Protein AF-A0A816IZG1-F1 (afdb_monomer_lite)

Secondary structure (DSSP, 8-state):
---TTS--PPP--TT-SEEEE----SGGGGGT----TTSS--HHHHHHHHHHHHHHTTT-SEEEEEHHHHHHHHHHHHTTPPPP----SEEEEEE---TTSHHHHHHHHHHHHHHH-TT--EEEEEE-S---HHHHHHHHHHHHHHHHHHT-EEEE-

Foldseek 3Di:
DDDPPPLPQDDQQLVAQADAAPDPVDPPVCPPDPPDPVRDDDPVSLLVNLVNVQVSQQNHQEYEHEPVVLVSVVVCVVVVNDRAARLHQEYEYEYADDADDPLVVVLVSVVVNLVRYLNHAEYEYEYPDPHDPVSVVSNVVSQVVCCVVRVHHYHYD

Structure (mmCIF, N/CA/C/O backbone):
data_AF-A0A816IZG1-F1
#
_entry.id   AF-A0A816IZG1-F1
#
loop_
_atom_site.group_PDB
_atom_site.id
_atom_site.type_symbol
_atom_site.label_atom_id
_atom_site.label_alt_id
_atom_site.label_comp_id
_atom_site.label_asym_id
_atom_site.label_entity_id
_atom_site.label_seq_id
_atom_site.pdbx_PDB_ins_code
_atom_site.Cartn_x
_atom_site.Cartn_y
_atom_site.Cartn_z
_atom_site.occupancy
_atom_site.B_iso_or_equiv
_atom_site.auth_seq_id
_atom_site.auth_comp_id
_atom_site.auth_asym_id
_atom_site.auth_atom_id
_atom_site.pdbx_PDB_model_num
ATOM 1 N N . MET A 1 1 ? 23.096 -17.824 16.369 1.00 29.39 1 MET A N 1
ATOM 2 C CA . MET A 1 1 ? 22.113 -18.917 16.241 1.00 29.39 1 MET A CA 1
ATOM 3 C C . MET A 1 1 ? 20.757 -18.272 16.460 1.00 29.39 1 MET A C 1
ATOM 5 O O . MET A 1 1 ? 20.511 -17.810 17.564 1.00 29.39 1 MET A O 1
ATOM 9 N N . ILE A 1 2 ? 19.990 -18.044 15.392 1.00 33.75 2 ILE A N 1
ATOM 10 C CA . ILE A 1 2 ? 18.661 -17.426 15.494 1.00 33.75 2 ILE A CA 1
ATOM 11 C C . ILE A 1 2 ? 17.699 -18.558 15.840 1.00 33.75 2 ILE A C 1
ATOM 13 O O . ILE A 1 2 ? 17.673 -19.566 15.137 1.00 33.75 2 ILE A O 1
ATOM 17 N N . ASP A 1 3 ? 16.997 -18.410 16.955 1.00 28.34 3 ASP A N 1
ATOM 18 C CA . ASP A 1 3 ? 15.983 -19.346 17.424 1.00 28.34 3 ASP A CA 1
ATOM 19 C C . ASP A 1 3 ? 14.812 -19.375 16.427 1.00 28.34 3 ASP A C 1
ATOM 21 O O . ASP A 1 3 ? 14.132 -18.371 16.212 1.00 28.34 3 ASP A O 1
ATOM 25 N N . SER A 1 4 ? 14.613 -20.519 15.774 1.00 40.28 4 SER A N 1
ATOM 26 C CA . SER A 1 4 ? 13.557 -20.755 14.784 1.00 40.28 4 SER A CA 1
ATOM 27 C C . SER A 1 4 ? 12.179 -21.005 15.410 1.00 40.28 4 SER A C 1
ATOM 29 O O . SER A 1 4 ? 11.210 -21.197 14.676 1.00 40.28 4 SER A O 1
ATOM 31 N N . THR A 1 5 ? 12.062 -20.994 16.745 1.00 38.19 5 THR A N 1
ATOM 32 C CA . THR A 1 5 ? 10.783 -21.189 17.455 1.00 38.19 5 THR A CA 1
ATOM 33 C C . THR A 1 5 ? 10.023 -19.894 17.733 1.00 38.19 5 THR A C 1
ATOM 35 O O . THR A 1 5 ? 8.846 -19.941 18.105 1.00 38.19 5 THR A O 1
ATOM 38 N N . GLN A 1 6 ? 10.631 -18.729 17.486 1.00 41.50 6 GLN A N 1
ATOM 39 C CA . GLN A 1 6 ? 9.914 -17.462 17.526 1.00 41.50 6 GLN A CA 1
ATOM 40 C C . GLN A 1 6 ? 8.990 -17.395 16.302 1.00 41.50 6 GLN A C 1
ATOM 42 O O . GLN A 1 6 ? 9.378 -16.927 15.230 1.00 41.50 6 GLN A O 1
ATOM 47 N N . LYS A 1 7 ? 7.753 -17.890 16.457 1.00 48.47 7 LYS A N 1
ATOM 48 C CA . LYS A 1 7 ? 6.656 -17.615 15.522 1.00 48.47 7 LYS A CA 1
ATOM 49 C C . LYS A 1 7 ? 6.710 -16.128 15.201 1.00 48.47 7 LYS A C 1
ATOM 51 O O . LYS A 1 7 ? 6.681 -15.309 16.117 1.00 48.47 7 LYS A O 1
ATOM 56 N N . TYR A 1 8 ? 6.827 -15.797 13.92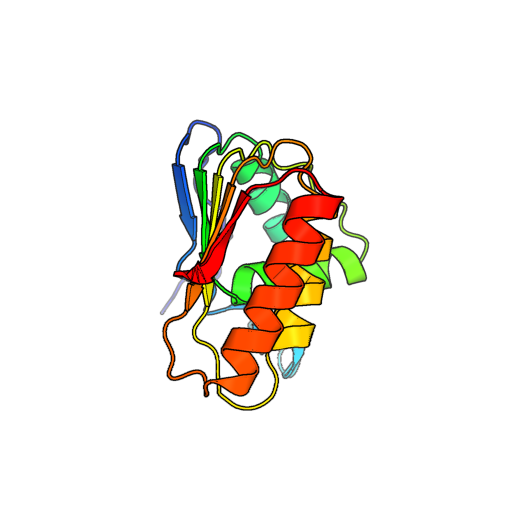0 1.00 50.44 8 TYR A N 1
ATOM 57 C CA . TYR A 1 8 ? 6.818 -14.427 13.423 1.00 50.44 8 TYR A CA 1
ATOM 58 C C . TYR A 1 8 ? 5.431 -13.813 13.667 1.00 50.44 8 TYR A C 1
ATOM 60 O O . TYR A 1 8 ? 4.624 -13.668 12.754 1.00 50.44 8 TYR A O 1
ATOM 68 N N . SER A 1 9 ? 5.108 -13.513 14.921 1.00 51.62 9 SER A N 1
ATOM 69 C CA . SER A 1 9 ? 3.937 -12.736 15.275 1.00 51.62 9 SER A CA 1
ATOM 70 C C . SER A 1 9 ? 4.341 -11.282 15.156 1.00 51.62 9 SER A C 1
ATOM 72 O O . SER A 1 9 ? 5.225 -10.814 15.881 1.00 51.62 9 SER A O 1
ATOM 74 N N . LEU A 1 10 ? 3.687 -10.561 14.251 1.00 57.66 10 LEU A N 1
ATOM 75 C CA . LEU A 1 10 ? 3.645 -9.119 14.389 1.00 57.66 10 LEU A CA 1
ATOM 76 C C . LEU A 1 10 ? 3.125 -8.829 15.806 1.00 57.66 10 LEU A C 1
ATOM 78 O O . LEU A 1 10 ? 2.152 -9.451 16.237 1.00 57.66 10 LEU A O 1
ATOM 82 N N . VAL A 1 11 ? 3.794 -7.939 16.540 1.00 64.38 11 VAL A N 1
ATOM 83 C CA . VAL A 1 11 ? 3.249 -7.425 17.804 1.00 64.38 11 VAL A CA 1
ATOM 84 C C . VAL A 1 11 ? 1.847 -6.885 17.505 1.00 64.38 11 VAL A C 1
ATOM 86 O O . VAL A 1 11 ? 1.615 -6.405 16.395 1.00 64.38 11 VAL A O 1
ATOM 89 N N . ASP A 1 12 ? 0.906 -6.997 18.442 1.00 67.00 12 ASP A N 1
ATOM 90 C CA . ASP A 1 12 ? -0.420 -6.410 18.253 1.00 67.00 12 ASP A CA 1
ATOM 91 C C . ASP A 1 12 ? -0.279 -4.908 17.954 1.00 67.00 12 ASP A C 1
ATOM 93 O O . ASP A 1 12 ? 0.147 -4.114 18.795 1.00 67.00 12 ASP A O 1
ATOM 97 N N . VAL A 1 13 ? -0.597 -4.543 16.714 1.00 67.38 13 VAL A N 1
ATOM 98 C CA . VAL A 1 13 ? -0.559 -3.172 16.192 1.00 67.38 13 VAL A CA 1
ATOM 99 C C . VAL A 1 13 ? -1.954 -2.688 15.817 1.00 67.38 13 VAL A C 1
ATOM 101 O O . VAL A 1 13 ? -2.093 -1.682 15.124 1.00 67.38 13 VAL A O 1
ATOM 104 N N . SER A 1 14 ? -3.001 -3.365 16.292 1.00 70.88 14 SER A N 1
ATOM 105 C CA . SER A 1 14 ? -4.394 -3.030 15.978 1.00 70.88 14 SER A CA 1
ATOM 106 C C . SER A 1 14 ? -4.806 -1.621 16.426 1.00 70.88 14 SER A C 1
ATOM 108 O O . SER A 1 14 ? -5.787 -1.082 15.911 1.00 70.88 14 SER A O 1
ATOM 110 N N . SER A 1 15 ? -4.051 -1.018 17.351 1.00 76.12 15 SER A N 1
ATOM 111 C CA . SER A 1 15 ? -4.204 0.362 17.829 1.00 76.12 15 SER A CA 1
ATOM 112 C C . SER A 1 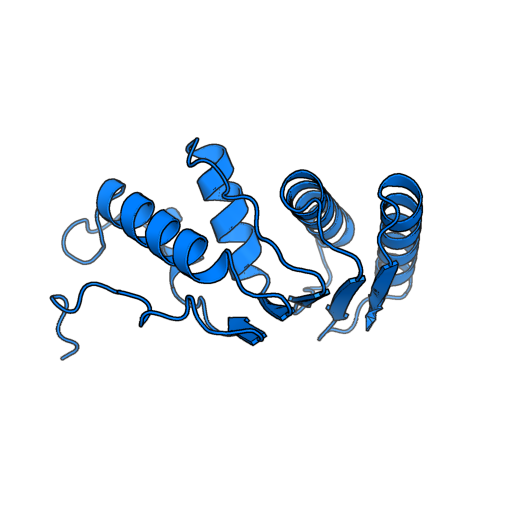15 ? -3.414 1.402 17.022 1.00 76.12 15 SER A C 1
ATOM 114 O O . SER A 1 15 ? -3.581 2.604 17.249 1.00 76.12 15 SER A O 1
ATOM 116 N N . LEU A 1 16 ? -2.555 0.980 16.086 1.00 81.31 16 LEU A N 1
ATOM 117 C CA . LEU A 1 16 ? -1.748 1.901 15.293 1.00 81.31 16 LEU A CA 1
ATOM 118 C C . LEU A 1 16 ? -2.599 2.629 14.253 1.00 81.31 16 LEU A C 1
ATOM 120 O O . LEU A 1 16 ? -3.293 2.032 13.436 1.00 81.31 16 LEU A O 1
ATOM 124 N N . ILE A 1 17 ? -2.456 3.952 14.233 1.00 84.12 17 ILE A N 1
ATOM 125 C CA . ILE A 1 17 ? -3.043 4.824 13.208 1.00 84.12 17 ILE A CA 1
ATOM 126 C C . ILE A 1 17 ? -2.130 4.888 11.975 1.00 84.12 17 ILE A C 1
ATOM 128 O O . ILE A 1 17 ? -2.603 5.052 10.848 1.00 84.12 17 ILE A O 1
ATOM 132 N N . GLU A 1 18 ? -0.821 4.743 12.184 1.00 85.19 18 GLU A N 1
ATOM 133 C CA . GLU A 1 18 ? 0.205 4.797 11.150 1.00 85.19 18 GLU A CA 1
ATOM 134 C C . GLU A 1 18 ? 1.156 3.603 11.268 1.00 85.19 18 GLU A C 1
ATOM 136 O O . GLU A 1 18 ? 1.628 3.290 12.361 1.00 85.19 18 GLU A O 1
ATOM 141 N N . ALA A 1 19 ? 1.445 2.948 10.143 1.00 84.56 19 ALA A N 1
ATOM 142 C CA . ALA A 1 19 ? 2.380 1.831 10.069 1.00 84.56 19 ALA A CA 1
ATOM 143 C C . ALA A 1 19 ? 3.307 1.972 8.855 1.00 84.56 19 ALA A C 1
ATOM 145 O O . ALA A 1 19 ? 2.884 2.388 7.775 1.00 84.56 19 ALA A O 1
ATOM 146 N N . ASN A 1 20 ? 4.575 1.594 9.021 1.00 84.50 20 ASN A N 1
ATOM 147 C CA . ASN A 1 20 ? 5.566 1.561 7.948 1.00 84.50 20 ASN A CA 1
ATOM 148 C C . ASN A 1 20 ? 6.213 0.174 7.873 1.00 84.50 20 ASN A C 1
ATOM 150 O O . ASN A 1 20 ? 6.924 -0.244 8.784 1.00 84.50 20 ASN A O 1
ATOM 154 N N . ILE A 1 21 ? 5.968 -0.514 6.764 1.00 77.69 21 ILE A N 1
ATOM 155 C CA . ILE A 1 21 ? 6.472 -1.844 6.448 1.00 77.69 21 ILE A CA 1
ATOM 156 C C . ILE A 1 21 ? 7.552 -1.674 5.375 1.00 77.69 21 ILE A C 1
ATOM 158 O O . ILE A 1 21 ? 7.278 -1.737 4.177 1.00 77.69 21 ILE A O 1
ATOM 162 N N . ASP A 1 22 ? 8.784 -1.410 5.821 1.00 68.38 22 ASP A N 1
ATOM 163 C CA . ASP A 1 22 ? 9.951 -1.168 4.948 1.00 68.38 22 ASP A CA 1
ATOM 164 C C . ASP A 1 22 ? 10.742 -2.455 4.643 1.00 68.38 22 ASP A C 1
ATOM 166 O O . ASP A 1 22 ? 11.542 -2.521 3.713 1.00 68.38 22 ASP A O 1
ATOM 170 N N . THR A 1 23 ? 10.503 -3.515 5.417 1.00 57.94 23 THR A N 1
ATOM 171 C CA . THR A 1 23 ? 11.328 -4.723 5.394 1.00 57.94 23 THR A CA 1
ATOM 172 C C . THR A 1 23 ? 10.447 -5.947 5.254 1.00 57.94 23 THR A C 1
ATOM 174 O O . THR A 1 23 ? 9.901 -6.462 6.224 1.00 57.94 23 THR A O 1
ATOM 177 N N . ILE A 1 24 ? 10.380 -6.467 4.034 1.00 57.56 24 ILE A N 1
ATOM 178 C CA . ILE A 1 24 ? 9.947 -7.844 3.783 1.00 57.56 24 ILE A CA 1
ATOM 179 C C . ILE A 1 24 ? 11.016 -8.512 2.942 1.00 57.56 24 ILE A C 1
ATOM 181 O O . ILE A 1 24 ? 10.791 -8.985 1.833 1.00 57.56 24 ILE A O 1
ATOM 185 N N . TYR A 1 25 ? 12.238 -8.478 3.467 1.00 47.16 25 TYR A N 1
ATOM 186 C CA . TYR A 1 25 ? 13.402 -9.111 2.848 1.00 47.16 25 TYR A CA 1
ATOM 187 C C . TYR A 1 25 ? 13.222 -10.613 2.646 1.00 47.16 25 TYR A C 1
ATOM 189 O O . TYR A 1 25 ? 13.949 -11.234 1.879 1.00 47.16 25 TYR A O 1
ATOM 197 N N . PHE A 1 26 ? 12.253 -11.187 3.344 1.00 49.03 26 PHE A N 1
ATOM 198 C CA . PHE A 1 26 ? 12.106 -12.610 3.450 1.00 49.03 26 PHE A CA 1
ATOM 199 C C . PHE A 1 26 ? 11.230 -13.170 2.319 1.00 49.03 26 PHE A C 1
ATOM 201 O O . PHE A 1 26 ? 11.713 -14.023 1.593 1.00 49.03 26 PHE A O 1
ATOM 208 N N . LEU A 1 27 ? 10.028 -12.666 2.047 1.00 51.19 27 LEU A N 1
ATOM 209 C CA . LEU A 1 27 ? 8.998 -13.465 1.357 1.00 51.19 27 LEU A CA 1
ATOM 210 C C . LEU A 1 27 ? 9.216 -13.854 -0.126 1.00 51.19 27 LEU A C 1
ATOM 212 O O . LEU A 1 27 ? 8.877 -14.987 -0.457 1.00 51.19 27 LEU A O 1
ATOM 216 N N . PRO A 1 28 ? 9.810 -13.045 -1.025 1.00 47.38 28 PRO A N 1
ATOM 217 C CA . PRO A 1 28 ? 9.860 -13.425 -2.444 1.00 47.38 28 PRO A CA 1
ATOM 218 C C . PRO A 1 28 ? 10.867 -14.539 -2.772 1.00 47.38 28 PRO A C 1
ATOM 220 O O . PRO A 1 28 ? 10.652 -15.296 -3.714 1.00 47.38 28 PRO A O 1
ATOM 223 N N . ARG A 1 29 ? 11.964 -14.683 -2.004 1.00 45.69 29 ARG A N 1
ATOM 224 C CA . ARG A 1 29 ? 12.928 -15.783 -2.232 1.00 45.69 29 ARG A CA 1
ATOM 225 C C . ARG A 1 29 ? 12.388 -17.147 -1.790 1.00 45.69 29 ARG A C 1
ATOM 227 O O . ARG A 1 29 ? 12.887 -18.156 -2.276 1.00 45.69 29 ARG A O 1
ATOM 234 N N . PHE A 1 30 ? 11.371 -17.189 -0.923 1.00 46.94 30 PHE A N 1
ATOM 235 C CA . PHE A 1 30 ? 10.782 -18.444 -0.435 1.00 46.94 30 PHE A CA 1
ATOM 236 C C . PHE A 1 30 ? 10.085 -19.267 -1.516 1.00 46.94 30 PHE A C 1
ATOM 238 O O . PHE A 1 30 ? 9.954 -20.474 -1.343 1.00 46.94 30 PHE A O 1
ATOM 245 N N . TRP A 1 31 ? 9.636 -18.657 -2.616 1.00 49.12 31 TRP A N 1
ATOM 246 C CA . TRP A 1 31 ? 8.905 -19.392 -3.655 1.00 49.12 31 TRP A CA 1
ATOM 247 C C . TRP A 1 31 ? 9.779 -19.956 -4.770 1.00 49.12 31 TRP A C 1
ATOM 249 O O . TRP A 1 31 ? 9.321 -20.837 -5.488 1.00 49.12 31 TRP A O 1
ATOM 259 N N . CYS A 1 32 ? 11.026 -19.501 -4.917 1.00 47.06 32 CYS A N 1
ATOM 260 C CA . CYS A 1 32 ? 11.874 -19.937 -6.032 1.00 47.06 32 CYS A CA 1
ATOM 261 C C . CYS A 1 32 ? 12.804 -21.109 -5.686 1.00 47.06 32 CYS A C 1
ATOM 263 O O . CYS A 1 32 ? 13.288 -21.776 -6.594 1.00 47.06 32 CYS A O 1
ATOM 265 N N . THR A 1 33 ? 13.071 -21.370 -4.404 1.00 47.78 33 THR A N 1
ATOM 266 C CA . THR A 1 33 ? 14.016 -22.413 -3.965 1.00 47.78 33 THR A CA 1
ATOM 267 C C . THR A 1 33 ? 13.427 -23.211 -2.809 1.00 47.78 33 THR A C 1
ATOM 269 O O . THR A 1 33 ? 13.854 -23.093 -1.661 1.00 47.78 33 THR A O 1
ATOM 272 N N . GLN A 1 34 ? 12.398 -24.001 -3.104 1.00 50.78 34 GLN A N 1
ATOM 273 C CA . GLN A 1 34 ? 11.889 -25.015 -2.187 1.00 50.78 34 GLN A CA 1
ATOM 274 C C . GLN A 1 34 ? 12.817 -26.237 -2.259 1.00 50.78 34 GLN A C 1
ATOM 276 O O . GLN A 1 34 ? 12.502 -27.204 -2.935 1.00 50.78 34 GLN A O 1
ATOM 281 N N . ASP A 1 35 ? 13.987 -26.158 -1.622 1.00 51.22 35 ASP A N 1
ATOM 282 C CA . ASP A 1 35 ? 14.971 -27.259 -1.632 1.00 51.22 35 ASP A CA 1
ATOM 283 C C . ASP A 1 35 ? 15.157 -27.899 -0.241 1.00 51.22 35 ASP A C 1
ATOM 285 O O . ASP A 1 35 ? 15.753 -28.961 -0.110 1.00 51.22 35 ASP A O 1
ATOM 289 N N . ASP A 1 36 ? 14.618 -27.289 0.826 1.00 54.91 36 ASP A N 1
ATOM 290 C CA . ASP A 1 36 ? 14.769 -27.807 2.193 1.00 54.91 36 ASP A CA 1
ATOM 291 C C . ASP A 1 36 ? 13.585 -27.408 3.096 1.00 54.91 36 ASP A C 1
ATOM 293 O O . ASP A 1 36 ? 13.533 -26.307 3.650 1.00 54.91 36 ASP A O 1
ATOM 297 N N . SER A 1 37 ? 12.610 -28.308 3.257 1.00 54.88 37 SER A N 1
ATOM 298 C CA . SER A 1 37 ? 11.407 -28.094 4.081 1.00 54.88 37 SER A CA 1
ATOM 299 C C . SER A 1 37 ? 11.688 -28.001 5.587 1.00 54.88 37 SER A C 1
ATOM 301 O O . SER A 1 37 ? 10.775 -27.716 6.355 1.00 54.88 37 SER A O 1
ATOM 303 N N . SER A 1 38 ? 12.927 -28.253 6.029 1.00 58.97 38 SER A N 1
ATOM 304 C CA . SER A 1 38 ? 13.312 -28.211 7.447 1.00 58.97 38 SER A CA 1
ATOM 305 C C . SER A 1 38 ? 13.691 -26.811 7.950 1.00 58.97 38 SER A C 1
ATOM 307 O O . SER A 1 38 ? 13.715 -26.578 9.158 1.00 58.97 38 SER A O 1
ATOM 309 N N . LYS A 1 39 ? 13.975 -25.864 7.041 1.00 56.53 39 LYS A N 1
ATOM 310 C CA . LYS A 1 39 ? 14.429 -24.497 7.371 1.00 56.53 39 LYS A CA 1
ATOM 311 C C . LYS A 1 39 ? 13.359 -23.422 7.221 1.00 56.53 39 LYS A C 1
ATOM 313 O O . LYS A 1 39 ? 13.606 -22.275 7.597 1.00 56.53 39 LYS A O 1
ATOM 318 N N . TYR A 1 40 ? 12.206 -23.763 6.654 1.00 57.69 40 TYR A N 1
ATOM 319 C CA . TYR A 1 40 ? 11.220 -22.786 6.214 1.00 57.69 40 TYR A CA 1
ATOM 320 C C . TYR A 1 40 ? 9.811 -23.141 6.712 1.00 57.69 40 TYR A C 1
ATOM 322 O O . TYR A 1 40 ? 9.480 -24.324 6.772 1.00 57.69 40 TYR A O 1
ATOM 330 N N . PRO A 1 41 ? 8.986 -22.137 7.074 1.00 58.62 41 PRO A N 1
ATOM 331 C CA . PRO A 1 41 ? 7.590 -22.340 7.446 1.00 58.62 41 PRO A CA 1
ATOM 332 C C . PRO A 1 41 ? 6.833 -23.162 6.397 1.00 58.62 41 PRO A C 1
ATOM 334 O O . PRO A 1 41 ? 7.090 -23.050 5.194 1.00 58.62 41 PRO A O 1
ATOM 337 N N . SER A 1 42 ? 5.883 -23.984 6.841 1.00 67.06 42 SER A N 1
ATOM 338 C CA . SER A 1 42 ? 5.007 -24.693 5.911 1.00 67.06 42 SER A CA 1
ATOM 339 C C . SER A 1 42 ? 4.104 -23.706 5.161 1.00 67.06 42 SER A C 1
ATOM 341 O O . SER A 1 42 ? 3.909 -22.562 5.580 1.00 67.06 42 SER A O 1
ATOM 343 N N . LYS A 1 43 ? 3.513 -24.144 4.043 1.00 67.75 43 LYS A N 1
ATOM 344 C CA . LYS A 1 43 ? 2.528 -23.343 3.295 1.00 67.75 43 LYS A CA 1
ATOM 345 C C . LYS A 1 43 ? 1.398 -22.835 4.204 1.00 67.75 43 LYS A C 1
ATOM 347 O O . LYS A 1 43 ? 0.984 -21.685 4.069 1.00 67.75 43 LYS A O 1
ATOM 352 N N . ASP A 1 44 ? 0.947 -23.670 5.133 1.00 69.88 44 ASP A N 1
ATOM 353 C CA . ASP A 1 44 ? -0.136 -23.344 6.059 1.00 69.88 44 ASP A CA 1
ATOM 354 C C . ASP A 1 44 ? 0.323 -22.318 7.107 1.00 69.88 44 ASP A C 1
ATOM 356 O O . ASP A 1 44 ? -0.383 -21.343 7.366 1.00 69.88 44 ASP A O 1
ATOM 360 N N . ASP A 1 45 ? 1.553 -22.444 7.622 1.00 69.81 45 ASP A N 1
ATOM 361 C CA . ASP A 1 45 ? 2.142 -21.453 8.538 1.00 69.81 45 ASP A CA 1
ATOM 362 C C . ASP A 1 45 ? 2.256 -20.067 7.889 1.00 69.81 45 ASP A C 1
ATOM 364 O O . ASP A 1 45 ? 2.048 -19.043 8.546 1.00 69.81 45 ASP A O 1
ATOM 368 N N . TYR A 1 46 ? 2.548 -20.018 6.586 1.00 70.31 46 TYR A N 1
ATOM 369 C CA . TYR A 1 46 ? 2.566 -18.768 5.829 1.00 70.31 46 TYR A CA 1
ATOM 370 C C . TYR A 1 46 ? 1.194 -18.146 5.673 1.00 70.31 46 TYR A C 1
ATOM 372 O O . TYR A 1 46 ? 1.073 -16.932 5.827 1.00 70.31 46 TYR A O 1
ATOM 380 N N . GLN A 1 47 ? 0.176 -18.943 5.350 1.00 69.88 47 GLN A N 1
ATOM 381 C CA . GLN A 1 47 ? -1.187 -18.429 5.232 1.00 69.88 47 GLN A CA 1
ATOM 382 C C . GLN A 1 47 ? -1.655 -17.838 6.561 1.00 69.88 47 GLN A C 1
ATOM 384 O O . GLN A 1 47 ? -2.168 -16.719 6.577 1.00 69.88 47 GLN A O 1
ATOM 389 N N . VAL A 1 48 ? -1.384 -18.527 7.674 1.00 74.75 48 VAL A N 1
ATOM 390 C CA . VAL A 1 48 ? -1.697 -18.031 9.020 1.00 74.75 48 VAL A CA 1
ATOM 391 C C . VAL A 1 48 ? -0.944 -16.733 9.313 1.00 74.75 48 VAL A C 1
ATOM 393 O O . VAL A 1 48 ? -1.561 -15.743 9.697 1.00 74.75 48 VAL A O 1
ATOM 396 N N . MET A 1 49 ? 0.370 -16.688 9.070 1.00 74.00 49 MET A N 1
ATOM 397 C CA . MET A 1 49 ? 1.177 -15.479 9.282 1.00 74.00 49 MET A CA 1
ATOM 398 C C . MET A 1 49 ? 0.687 -14.303 8.431 1.00 74.00 49 MET A C 1
ATOM 400 O O . MET A 1 49 ? 0.612 -13.171 8.915 1.00 74.00 49 MET A O 1
ATOM 404 N N . MET A 1 50 ? 0.335 -14.576 7.174 1.00 73.06 50 MET A N 1
ATOM 405 C CA . MET A 1 50 ? -0.203 -13.589 6.246 1.00 73.06 50 MET A CA 1
ATOM 406 C C . MET A 1 50 ? -1.490 -12.990 6.781 1.00 73.06 50 MET A C 1
ATOM 408 O O . MET A 1 50 ? -1.618 -11.773 6.907 1.00 73.06 50 MET A O 1
ATOM 412 N N . GLN A 1 51 ? -2.426 -13.863 7.134 1.00 74.88 51 GLN A N 1
ATOM 413 C CA . GLN A 1 51 ? -3.728 -13.471 7.628 1.00 74.88 51 GLN A CA 1
ATOM 414 C C . GLN A 1 51 ? -3.599 -12.659 8.920 1.00 74.88 51 GLN A C 1
ATOM 416 O O . GLN A 1 51 ? -4.150 -11.564 9.001 1.00 74.88 51 GLN A O 1
ATOM 421 N N . THR A 1 52 ? -2.781 -13.114 9.873 1.00 77.88 52 THR A N 1
ATOM 422 C CA . THR A 1 52 ? -2.524 -12.384 11.123 1.00 77.88 52 THR A CA 1
ATOM 423 C C . THR A 1 52 ? -1.912 -11.003 10.873 1.00 77.88 52 THR A C 1
ATOM 425 O O . THR A 1 52 ? -2.324 -10.026 11.498 1.00 77.88 52 THR A O 1
ATOM 428 N N . MET A 1 53 ? -0.947 -10.872 9.954 1.00 77.25 53 MET A N 1
ATOM 429 C CA . MET A 1 53 ? -0.395 -9.554 9.617 1.00 77.25 53 MET A CA 1
ATOM 430 C C . MET A 1 53 ? -1.456 -8.629 9.026 1.00 77.25 53 MET A C 1
ATOM 432 O O . MET A 1 53 ? -1.530 -7.464 9.409 1.00 77.25 53 MET A O 1
ATOM 436 N N . LEU A 1 54 ? -2.286 -9.127 8.113 1.00 77.81 54 LEU A N 1
ATOM 437 C CA . LEU A 1 54 ? -3.286 -8.297 7.453 1.00 77.81 54 LEU A CA 1
ATOM 438 C C . LEU A 1 54 ? -4.434 -7.896 8.395 1.00 77.81 54 LEU A C 1
ATOM 440 O O . LEU A 1 54 ? -4.886 -6.751 8.347 1.00 77.81 54 LEU A O 1
ATOM 444 N N . GLU A 1 55 ? -4.853 -8.786 9.297 1.00 80.19 55 GLU A N 1
ATOM 445 C CA . GLU A 1 55 ? -5.825 -8.489 10.359 1.00 80.19 55 GLU A CA 1
ATOM 446 C C . GLU A 1 55 ? -5.310 -7.406 11.314 1.00 80.19 55 GLU A C 1
ATOM 448 O O . GLU A 1 55 ? -6.056 -6.502 11.692 1.00 80.19 55 GLU A O 1
ATOM 453 N N . ASN A 1 56 ? -4.021 -7.431 11.647 1.00 79.25 56 ASN A N 1
ATOM 454 C CA . ASN A 1 56 ? -3.400 -6.406 12.484 1.00 79.25 56 ASN A CA 1
ATOM 455 C C . ASN A 1 56 ? -3.343 -5.026 11.805 1.00 79.25 56 ASN A C 1
ATOM 457 O O . ASN A 1 56 ? -3.386 -3.999 12.480 1.00 79.25 56 ASN A O 1
ATOM 461 N N . LEU A 1 57 ? -3.290 -4.981 10.471 1.00 78.81 57 LEU A N 1
ATOM 462 C CA . LEU A 1 57 ? -3.239 -3.737 9.694 1.00 78.81 57 LEU A CA 1
ATOM 463 C C . LEU A 1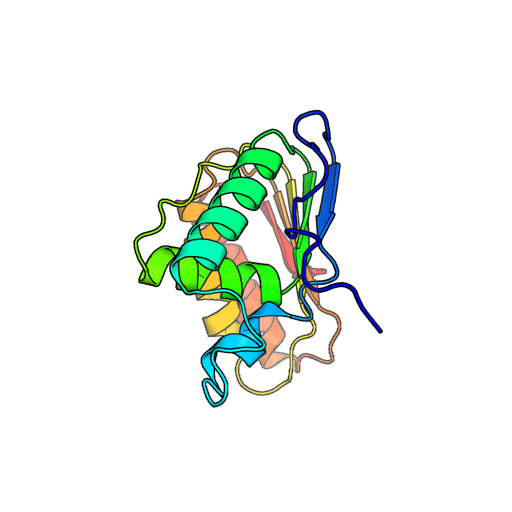 57 ? -4.624 -3.169 9.355 1.00 78.81 57 LEU A C 1
ATOM 465 O O . LEU A 1 57 ? -4.716 -2.074 8.798 1.00 78.81 57 LEU A O 1
ATOM 469 N N . GLN A 1 58 ? -5.710 -3.872 9.692 1.00 80.12 58 GLN A N 1
ATOM 470 C CA . GLN A 1 58 ? -7.065 -3.500 9.270 1.00 80.12 58 GLN A CA 1
ATOM 471 C C . GLN A 1 58 ? -7.517 -2.117 9.773 1.00 80.12 58 GLN A C 1
ATOM 473 O O . GLN A 1 58 ? -8.351 -1.480 9.129 1.00 80.12 58 GLN A O 1
ATOM 478 N N . ASN A 1 59 ? -6.977 -1.660 10.909 1.00 82.94 59 ASN A N 1
ATOM 479 C CA . ASN A 1 59 ? -7.324 -0.386 11.549 1.00 82.94 59 ASN A CA 1
ATOM 480 C C . ASN A 1 59 ? -6.360 0.755 11.199 1.00 82.94 59 ASN A C 1
ATOM 482 O O . ASN A 1 59 ? -6.616 1.901 11.567 1.00 82.94 59 ASN A O 1
ATOM 486 N N . VAL A 1 60 ? -5.272 0.460 10.484 1.00 85.31 60 VAL A N 1
ATOM 487 C CA . VAL A 1 60 ? -4.272 1.461 10.118 1.00 85.31 60 VAL A CA 1
ATOM 488 C C . VAL A 1 60 ? -4.882 2.428 9.110 1.00 85.31 60 VAL A C 1
ATOM 490 O O . VAL A 1 60 ? -5.365 2.026 8.053 1.00 85.31 60 VAL A O 1
ATOM 493 N N . GLU A 1 61 ? -4.830 3.725 9.408 1.00 87.56 61 GLU A N 1
ATOM 494 C CA . GLU A 1 61 ? -5.319 4.757 8.491 1.00 87.56 61 GLU A CA 1
ATOM 495 C C . GLU A 1 61 ? -4.239 5.205 7.501 1.00 87.56 61 GLU A C 1
ATOM 497 O O . GLU A 1 61 ? -4.555 5.562 6.361 1.00 87.56 61 GLU A O 1
ATOM 502 N N . LYS A 1 62 ? -2.972 5.195 7.932 1.00 88.50 62 LYS A N 1
ATOM 503 C CA . LYS A 1 62 ? -1.805 5.580 7.134 1.00 88.50 62 LYS A CA 1
ATOM 504 C C . LYS A 1 62 ? -0.828 4.418 7.027 1.00 88.50 62 LYS A C 1
ATOM 506 O O . LYS A 1 62 ? -0.146 4.087 7.991 1.00 88.50 62 LYS A O 1
ATOM 511 N N . LEU A 1 63 ? -0.728 3.816 5.851 1.00 87.25 63 LEU A N 1
ATOM 512 C CA . LEU A 1 63 ? 0.132 2.657 5.636 1.00 87.25 63 LEU A CA 1
ATOM 513 C C . LEU A 1 63 ? 1.239 2.987 4.639 1.00 87.25 63 LEU A C 1
ATOM 515 O O . LEU A 1 63 ? 0.967 3.406 3.519 1.00 87.25 63 LEU A O 1
ATOM 519 N N . THR A 1 64 ? 2.491 2.779 5.027 1.00 87.50 64 THR A N 1
ATOM 520 C CA . THR A 1 64 ? 3.637 2.812 4.114 1.00 87.50 64 THR A CA 1
ATOM 521 C C . THR A 1 64 ? 4.123 1.393 3.877 1.00 87.50 64 THR A C 1
ATOM 523 O O . THR A 1 64 ? 4.349 0.663 4.836 1.00 87.50 64 THR A O 1
ATOM 526 N N . VAL A 1 65 ? 4.277 0.994 2.619 1.00 81.62 65 VAL A N 1
ATOM 527 C CA . VAL A 1 65 ? 4.660 -0.367 2.220 1.00 81.62 65 VAL A CA 1
ATOM 528 C C . VAL A 1 65 ? 5.684 -0.335 1.099 1.00 81.62 65 VAL A C 1
ATOM 530 O O . VAL A 1 65 ? 5.732 0.614 0.319 1.00 81.62 65 VAL A O 1
ATOM 533 N N . VAL A 1 66 ? 6.487 -1.388 0.997 1.00 77.62 66 VAL A N 1
ATOM 534 C CA . VAL A 1 66 ? 7.421 -1.600 -0.116 1.00 77.62 66 VAL A CA 1
ATOM 535 C C . VAL A 1 66 ? 6.859 -2.554 -1.171 1.00 77.62 66 VAL A C 1
ATOM 537 O O . VAL A 1 66 ? 5.890 -3.267 -0.919 1.00 77.62 66 VAL A O 1
ATOM 540 N N . LEU A 1 67 ? 7.487 -2.615 -2.351 1.00 74.31 67 LEU A N 1
ATOM 541 C CA . LEU A 1 67 ? 7.065 -3.497 -3.452 1.00 74.31 67 LEU A CA 1
ATOM 542 C C . LEU A 1 67 ? 6.912 -4.973 -3.032 1.00 74.31 67 LEU A C 1
ATOM 544 O O . LEU A 1 67 ? 5.987 -5.645 -3.483 1.00 74.31 67 LEU A O 1
ATOM 548 N N . SER A 1 68 ? 7.763 -5.473 -2.131 1.00 71.88 68 SER A N 1
ATOM 549 C CA . SER A 1 68 ? 7.660 -6.853 -1.639 1.00 71.88 68 SER A CA 1
ATOM 550 C C . SER A 1 68 ? 6.381 -7.121 -0.839 1.00 71.88 68 SER A C 1
ATOM 552 O O . SER A 1 68 ? 5.915 -8.259 -0.821 1.00 71.88 68 SER A O 1
ATOM 554 N N . PHE A 1 69 ? 5.760 -6.093 -0.245 1.00 75.25 69 PHE A N 1
ATOM 555 C CA . PHE A 1 69 ? 4.435 -6.213 0.380 1.00 75.25 69 PHE A CA 1
ATOM 556 C C . PHE A 1 69 ? 3.363 -6.497 -0.666 1.00 75.25 69 PHE A C 1
ATOM 558 O O . PHE A 1 69 ? 2.515 -7.357 -0.475 1.00 75.25 69 PHE A O 1
ATOM 565 N N . LEU A 1 70 ? 3.422 -5.818 -1.810 1.00 73.81 70 LEU A N 1
ATOM 566 C CA . LEU A 1 70 ? 2.448 -6.006 -2.884 1.00 73.81 70 LEU A CA 1
ATOM 567 C C . LEU A 1 70 ? 2.598 -7.369 -3.564 1.00 73.81 70 LEU A C 1
ATOM 569 O O . LEU A 1 70 ? 1.601 -8.012 -3.886 1.00 73.81 70 LEU A O 1
ATOM 573 N N . GLN A 1 71 ? 3.833 -7.845 -3.738 1.00 72.88 71 GLN A N 1
ATOM 574 C CA . GLN A 1 71 ? 4.099 -9.194 -4.252 1.00 72.88 71 GLN A CA 1
ATOM 575 C C . GLN A 1 71 ? 3.521 -10.268 -3.327 1.00 72.88 71 GLN A C 1
ATOM 577 O O . GLN A 1 71 ? 2.857 -11.198 -3.779 1.00 72.88 71 GLN A O 1
ATOM 582 N N . MET A 1 72 ? 3.737 -10.100 -2.024 1.00 73.75 72 MET A N 1
ATOM 583 C CA . MET A 1 72 ? 3.162 -10.947 -0.989 1.00 73.75 72 MET A CA 1
ATOM 584 C C . MET A 1 72 ? 1.627 -10.967 -1.070 1.00 73.75 72 MET A C 1
ATOM 586 O O . MET A 1 72 ? 1.028 -12.041 -1.099 1.00 73.75 72 MET A O 1
ATOM 590 N N . LEU A 1 73 ? 1.002 -9.794 -1.176 1.00 73.56 73 LEU A N 1
ATOM 591 C CA . LEU A 1 73 ? -0.446 -9.662 -1.331 1.00 73.56 73 LEU A CA 1
ATOM 592 C C . LEU A 1 73 ? -0.982 -10.338 -2.599 1.00 73.56 73 LEU A C 1
ATOM 594 O O . LEU A 1 73 ? -2.017 -10.996 -2.558 1.00 73.56 73 LEU A O 1
ATOM 598 N N . SER A 1 74 ? -0.264 -10.210 -3.712 1.00 73.44 74 SER A N 1
ATOM 599 C CA . SER A 1 74 ? -0.677 -10.786 -4.998 1.00 73.44 74 SER A CA 1
ATOM 600 C C . SER A 1 74 ? -0.714 -12.309 -4.955 1.00 73.44 74 SER A C 1
ATOM 602 O O . SER A 1 74 ? -1.596 -12.940 -5.530 1.00 73.44 74 SER A O 1
ATOM 604 N N . VAL A 1 75 ? 0.220 -12.924 -4.233 1.00 72.00 75 VAL A N 1
ATOM 605 C CA . VAL A 1 75 ? 0.235 -14.381 -4.090 1.00 72.00 75 VAL A CA 1
ATOM 606 C C . VAL A 1 75 ? -0.711 -14.877 -3.010 1.00 72.00 75 VAL A C 1
ATOM 608 O O . VAL A 1 75 ? -1.252 -15.973 -3.147 1.00 72.00 75 VAL A O 1
ATOM 611 N N . ALA A 1 76 ? -0.988 -14.071 -1.985 1.00 71.06 76 ALA A N 1
ATOM 612 C CA . ALA A 1 76 ? -2.105 -14.344 -1.090 1.00 71.06 76 ALA A CA 1
ATOM 613 C C . ALA A 1 76 ? -3.421 -14.444 -1.890 1.00 71.06 76 ALA A C 1
ATOM 615 O O . ALA A 1 76 ? -4.133 -15.440 -1.754 1.00 71.06 76 ALA A O 1
ATOM 616 N N . GLU A 1 77 ? -3.678 -13.496 -2.803 1.00 72.94 77 GLU A N 1
ATOM 617 C CA . GLU A 1 77 ? -4.845 -13.537 -3.699 1.00 72.9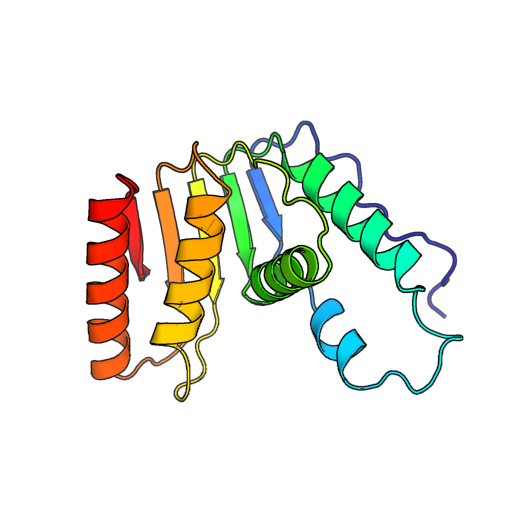4 77 GLU A CA 1
ATOM 618 C C . GLU A 1 77 ? -4.818 -14.769 -4.621 1.00 72.94 77 GLU A C 1
ATOM 620 O O . GLU A 1 77 ? -5.822 -15.474 -4.729 1.00 72.94 77 GLU A O 1
ATOM 625 N N . PHE A 1 78 ? -3.665 -15.100 -5.218 1.00 72.69 78 PHE A N 1
ATOM 626 C CA . PHE A 1 78 ? -3.510 -16.300 -6.054 1.00 72.69 78 PHE A CA 1
ATOM 627 C C . PHE A 1 78 ? -3.819 -17.604 -5.300 1.00 72.69 78 PHE A C 1
ATOM 629 O O . PHE A 1 78 ? -4.400 -18.534 -5.859 1.00 72.69 78 PHE A O 1
ATOM 636 N N . HIS A 1 79 ? -3.454 -17.682 -4.020 1.00 68.19 79 HIS A N 1
ATOM 637 C CA . HIS A 1 79 ? -3.741 -18.834 -3.167 1.00 68.19 79 HIS A CA 1
ATOM 638 C C . HIS A 1 79 ? -5.129 -18.799 -2.517 1.00 68.19 79 HIS A C 1
ATOM 640 O O . HIS A 1 79 ? -5.419 -19.657 -1.682 1.00 68.19 79 HIS A O 1
ATOM 646 N N . GLY A 1 80 ? -5.985 -17.846 -2.894 1.00 68.50 80 GLY A N 1
ATOM 647 C CA . GLY A 1 80 ? -7.346 -17.733 -2.377 1.00 68.50 80 GLY A CA 1
ATOM 648 C C . GLY A 1 80 ? -7.418 -17.280 -0.919 1.00 68.50 80 GLY A C 1
ATOM 649 O O . GLY A 1 80 ? -8.459 -17.454 -0.288 1.00 68.50 80 GLY A O 1
ATOM 650 N N . VAL A 1 81 ? -6.339 -16.707 -0.372 1.00 68.75 81 VAL A N 1
ATOM 651 C CA . VAL A 1 81 ? -6.384 -16.065 0.944 1.00 68.75 81 VAL A CA 1
ATOM 652 C C . VAL A 1 81 ? -7.212 -14.789 0.786 1.00 68.75 81 VAL A C 1
ATOM 654 O O . VAL A 1 81 ? -6.838 -13.921 -0.010 1.00 68.75 81 VAL A O 1
ATOM 657 N N . PRO A 1 82 ? -8.346 -14.657 1.496 1.00 65.75 82 PRO A N 1
ATOM 658 C CA . PRO A 1 82 ? -9.194 -13.488 1.365 1.00 65.75 82 PRO A CA 1
ATOM 659 C C . PRO A 1 82 ? -8.415 -12.255 1.807 1.00 65.75 82 PRO A C 1
ATOM 661 O O . PRO A 1 82 ? -7.936 -12.168 2.937 1.00 65.75 82 PRO A O 1
ATOM 664 N N . PHE A 1 83 ? -8.289 -11.293 0.899 1.00 66.12 83 PHE A N 1
ATOM 665 C CA . PHE A 1 83 ? -7.665 -10.021 1.208 1.00 66.12 83 PHE A CA 1
ATOM 666 C C . PHE A 1 83 ? -8.591 -9.246 2.159 1.00 66.12 83 PHE A C 1
ATOM 668 O O . PHE A 1 83 ? -9.723 -8.921 1.778 1.00 66.12 83 PHE A O 1
ATOM 675 N N . PRO A 1 84 ? -8.173 -8.942 3.399 1.00 65.06 84 PRO A N 1
ATOM 676 C CA . PRO A 1 84 ? -9.029 -8.212 4.313 1.00 65.06 84 PRO A CA 1
ATOM 677 C C . PRO A 1 84 ? -9.154 -6.770 3.844 1.00 65.06 84 PRO A C 1
ATOM 679 O O . PRO A 1 84 ? -8.201 -6.145 3.379 1.00 65.06 84 PRO A O 1
ATOM 682 N N . THR A 1 85 ? -10.356 -6.222 3.970 1.00 71.50 85 THR A N 1
ATOM 683 C CA . THR A 1 85 ? -10.622 -4.837 3.593 1.00 71.50 85 THR A CA 1
ATOM 684 C C . THR A 1 85 ? -9.862 -3.898 4.530 1.00 71.50 85 THR A C 1
ATOM 686 O O . THR A 1 85 ? -10.320 -3.611 5.636 1.00 71.50 85 THR A O 1
ATOM 689 N N . LEU A 1 86 ? -8.692 -3.419 4.099 1.00 75.81 86 LEU A N 1
ATOM 690 C CA . LEU A 1 86 ? -7.907 -2.459 4.873 1.00 75.81 86 LEU A CA 1
ATOM 691 C C . LEU A 1 86 ? -8.665 -1.128 4.929 1.00 75.81 86 LEU A C 1
ATOM 693 O O . LEU A 1 86 ? -9.078 -0.601 3.892 1.00 75.81 86 LEU A O 1
ATOM 697 N N . LYS A 1 87 ? -8.801 -0.549 6.127 1.00 78.25 87 LYS A N 1
ATOM 698 C CA . LYS A 1 87 ? -9.433 0.768 6.338 1.00 78.25 87 LYS A CA 1
ATOM 699 C C . LYS A 1 87 ? -8.450 1.929 6.152 1.00 78.25 87 LYS A C 1
ATOM 701 O O . LYS A 1 87 ? -8.609 3.001 6.739 1.00 78.25 87 LYS A O 1
ATOM 706 N N . VAL A 1 88 ? -7.437 1.728 5.314 1.00 82.19 88 VAL A N 1
ATOM 707 C CA . VAL A 1 88 ? -6.439 2.749 4.999 1.00 82.19 88 VAL A CA 1
ATOM 708 C C . VAL A 1 88 ? -7.092 3.910 4.261 1.00 82.19 88 VAL A C 1
ATOM 710 O O . VAL A 1 88 ? -7.845 3.726 3.303 1.00 82.19 88 VAL A O 1
ATOM 713 N N . LYS A 1 89 ? -6.802 5.126 4.722 1.00 86.19 89 LYS A N 1
ATOM 714 C CA . LYS A 1 89 ? -7.178 6.383 4.061 1.00 86.19 89 LYS A CA 1
ATOM 715 C C . LYS A 1 89 ? -6.034 6.889 3.193 1.00 86.19 89 LYS A C 1
ATOM 717 O O . LYS A 1 89 ? -6.276 7.441 2.121 1.00 86.19 89 LYS A O 1
ATOM 722 N N . THR A 1 90 ? -4.803 6.666 3.641 1.00 86.94 90 THR A N 1
ATOM 723 C CA . THR A 1 90 ? -3.593 7.086 2.944 1.00 86.94 90 THR A CA 1
ATOM 724 C C . THR A 1 90 ? -2.639 5.910 2.844 1.00 86.94 90 THR A C 1
ATOM 726 O O . THR A 1 90 ? -2.268 5.325 3.861 1.00 86.94 90 THR A O 1
ATOM 729 N N . LEU A 1 91 ? -2.202 5.594 1.629 1.00 87.31 91 LEU A N 1
ATOM 730 C CA . LEU A 1 91 ? -1.203 4.562 1.388 1.00 87.31 91 LEU A CA 1
ATOM 731 C C . LEU A 1 91 ? 0.004 5.148 0.661 1.00 87.31 91 LEU A C 1
ATOM 733 O O . LEU A 1 91 ? -0.147 5.896 -0.301 1.00 87.31 91 LEU A O 1
ATOM 737 N N . THR A 1 92 ? 1.203 4.816 1.128 1.00 87.56 92 THR A N 1
ATOM 738 C CA . THR A 1 92 ? 2.465 5.187 0.485 1.00 87.56 92 THR A CA 1
ATOM 739 C C . THR A 1 92 ? 3.188 3.929 0.030 1.00 87.56 92 THR A C 1
ATOM 741 O O . THR A 1 92 ? 3.653 3.142 0.849 1.00 87.56 92 THR A O 1
ATOM 744 N N . LEU A 1 93 ? 3.296 3.745 -1.279 1.00 83.25 93 LEU A N 1
ATOM 745 C CA . LEU A 1 93 ? 4.084 2.690 -1.893 1.00 83.25 93 LEU A CA 1
ATOM 746 C C . LEU A 1 93 ? 5.504 3.194 -2.140 1.00 83.25 93 LEU A C 1
ATOM 748 O O . LEU A 1 93 ? 5.731 4.027 -3.013 1.00 83.25 93 LEU A O 1
ATOM 752 N N . LYS A 1 94 ? 6.472 2.658 -1.406 1.00 80.69 94 LYS A N 1
ATOM 753 C CA . LYS A 1 94 ? 7.899 2.842 -1.669 1.00 80.69 94 LYS A CA 1
ATOM 754 C C . LYS A 1 94 ? 8.365 1.783 -2.656 1.00 80.69 94 LYS A C 1
ATOM 756 O O . LYS A 1 94 ? 8.417 0.597 -2.335 1.00 80.69 94 LYS A O 1
ATOM 761 N N . THR A 1 95 ? 8.745 2.203 -3.852 1.00 72.56 95 THR A N 1
ATOM 762 C CA . THR A 1 95 ? 9.276 1.291 -4.863 1.00 72.56 95 THR A CA 1
ATOM 763 C C . THR A 1 95 ? 10.607 1.798 -5.407 1.00 72.56 95 THR A C 1
ATOM 765 O O . THR A 1 95 ? 10.783 2.975 -5.725 1.00 72.56 95 THR A O 1
ATOM 768 N N . THR A 1 96 ? 11.580 0.895 -5.489 1.00 65.12 96 THR A N 1
ATOM 769 C CA . THR A 1 96 ? 12.831 1.132 -6.207 1.00 65.12 96 THR A CA 1
ATOM 770 C C . THR A 1 96 ? 12.643 0.546 -7.597 1.00 65.12 96 THR A C 1
ATOM 772 O O . THR A 1 96 ? 12.749 -0.663 -7.782 1.00 65.12 96 THR A O 1
ATOM 775 N N . ILE A 1 97 ? 12.285 1.387 -8.567 1.00 55.72 97 ILE A N 1
ATOM 776 C CA . ILE A 1 97 ? 11.969 0.923 -9.918 1.00 55.72 97 ILE A CA 1
ATOM 777 C C . ILE A 1 97 ? 13.259 0.513 -10.651 1.00 55.72 97 ILE A C 1
ATOM 779 O O . ILE A 1 97 ? 14.089 1.354 -10.966 1.00 55.72 97 ILE A O 1
ATOM 783 N N . LEU A 1 98 ? 13.462 -0.764 -10.973 1.00 51.62 98 LEU A N 1
ATOM 784 C CA . LEU A 1 98 ? 14.498 -1.127 -11.951 1.00 51.62 98 LEU A CA 1
ATOM 785 C C . LEU A 1 98 ? 14.006 -0.795 -13.369 1.00 51.62 98 LEU A C 1
ATOM 787 O O . LEU A 1 98 ? 12.845 -1.010 -13.689 1.00 51.62 98 LEU A O 1
ATOM 791 N N . GLN A 1 99 ? 14.887 -0.254 -14.213 1.00 52.16 99 GLN A N 1
ATOM 792 C CA . GLN A 1 99 ? 14.585 0.397 -15.500 1.00 52.16 99 GLN A CA 1
ATOM 793 C C . GLN A 1 99 ? 13.749 -0.401 -16.527 1.00 52.16 99 GLN A C 1
ATOM 795 O O . GLN A 1 99 ? 13.272 0.208 -17.480 1.00 52.16 99 GLN A O 1
ATOM 800 N N . SER A 1 100 ? 13.571 -1.719 -16.390 1.00 50.19 100 SER A N 1
ATOM 801 C CA . SER A 1 100 ? 13.244 -2.579 -17.538 1.00 50.19 100 SER A CA 1
ATOM 802 C C . SER A 1 100 ? 11.861 -3.250 -17.570 1.00 50.19 100 SER A C 1
ATOM 804 O O . SER A 1 100 ? 11.629 -3.995 -18.513 1.00 50.19 100 SER A O 1
ATOM 806 N N . ALA A 1 101 ? 10.947 -3.063 -16.601 1.00 53.66 101 ALA A N 1
ATOM 807 C CA . ALA A 1 101 ? 9.699 -3.866 -16.583 1.00 53.66 101 ALA A CA 1
ATOM 808 C C . ALA A 1 101 ? 8.463 -3.269 -15.861 1.00 53.66 101 ALA A C 1
ATOM 810 O O . ALA A 1 101 ? 7.595 -4.020 -15.427 1.00 53.66 101 ALA A O 1
ATOM 811 N N . VAL A 1 102 ? 8.392 -1.960 -15.606 1.00 65.88 102 VAL A N 1
ATOM 812 C CA . VAL A 1 102 ? 7.708 -1.497 -14.376 1.00 65.88 102 VAL A CA 1
ATOM 813 C C . VAL A 1 102 ? 6.337 -0.807 -14.505 1.00 65.88 102 VAL A C 1
ATOM 815 O O . VAL A 1 102 ? 5.561 -0.978 -13.561 1.00 65.88 102 VAL A O 1
ATOM 818 N N . PRO A 1 103 ? 5.963 -0.102 -15.592 1.00 70.62 103 PRO A N 1
ATOM 819 C CA . PRO A 1 103 ? 4.659 0.563 -15.658 1.00 70.62 103 PRO A CA 1
ATOM 820 C C . PRO A 1 103 ? 3.474 -0.390 -15.468 1.00 70.62 103 PRO A C 1
ATOM 822 O O . PRO A 1 103 ? 2.658 -0.176 -14.571 1.00 70.62 103 PRO A O 1
ATOM 825 N N . ASP A 1 104 ? 3.460 -1.499 -16.207 1.00 73.38 104 ASP A N 1
ATOM 826 C CA . ASP A 1 104 ? 2.390 -2.502 -16.154 1.00 73.38 104 ASP A CA 1
ATOM 827 C C . ASP A 1 104 ? 2.296 -3.212 -14.803 1.00 73.38 104 ASP A C 1
ATOM 829 O O . ASP A 1 104 ? 1.206 -3.428 -14.274 1.00 73.38 104 ASP A O 1
ATOM 833 N N . LEU A 1 105 ? 3.442 -3.555 -14.205 1.00 74.00 105 LEU A N 1
ATOM 834 C CA . LEU A 1 105 ? 3.467 -4.198 -12.892 1.00 74.00 105 LEU A CA 1
ATOM 835 C C . LEU A 1 105 ? 2.899 -3.265 -11.825 1.00 74.00 105 LEU A C 1
ATOM 837 O O . LEU A 1 105 ? 2.035 -3.665 -11.047 1.00 74.00 105 LEU A O 1
ATOM 841 N N . VAL A 1 106 ? 3.351 -2.008 -11.798 1.00 74.62 106 VAL A N 1
ATOM 842 C CA . VAL A 1 106 ? 2.819 -1.013 -10.861 1.00 74.62 106 VAL A CA 1
ATOM 843 C C . VAL A 1 106 ? 1.329 -0.798 -11.112 1.00 74.62 106 VAL A C 1
ATOM 845 O O . VAL A 1 106 ? 0.575 -0.782 -10.143 1.00 74.62 106 VAL A O 1
ATOM 848 N N . ALA A 1 107 ? 0.887 -0.710 -12.369 1.00 80.25 107 ALA A N 1
ATOM 849 C CA . ALA A 1 107 ? -0.527 -0.583 -12.718 1.00 80.25 107 ALA A CA 1
ATOM 850 C C . ALA A 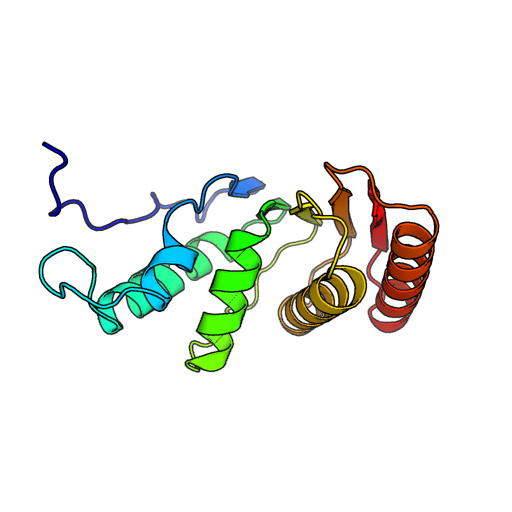1 107 ? -1.365 -1.721 -12.127 1.00 80.25 107 ALA A C 1
ATOM 852 O O . ALA A 1 107 ? -2.310 -1.460 -11.382 1.00 80.25 107 ALA A O 1
ATOM 853 N N . LEU A 1 108 ? -0.969 -2.970 -12.388 1.00 78.69 108 LEU A N 1
ATOM 854 C CA . LEU A 1 108 ? -1.661 -4.163 -11.904 1.00 78.69 108 LEU A CA 1
ATOM 855 C C . LEU A 1 108 ? -1.774 -4.162 -10.376 1.00 78.69 108 LEU A C 1
ATOM 857 O O . LEU A 1 108 ? -2.840 -4.435 -9.821 1.00 78.69 108 LEU A O 1
ATOM 861 N N . PHE A 1 109 ? -0.691 -3.813 -9.678 1.00 76.25 109 PHE A N 1
ATOM 862 C CA . PHE A 1 109 ? -0.719 -3.771 -8.218 1.00 76.25 109 PHE A CA 1
ATOM 863 C C . PHE A 1 109 ? -1.576 -2.628 -7.676 1.00 76.25 109 PHE A C 1
ATOM 865 O O . PHE A 1 109 ? -2.266 -2.806 -6.672 1.00 76.25 109 PHE A O 1
ATOM 872 N N . VAL A 1 110 ? -1.546 -1.456 -8.315 1.00 80.19 110 VAL A N 1
ATOM 873 C CA . VAL A 1 110 ? -2.405 -0.332 -7.930 1.00 80.19 110 VAL A CA 1
ATOM 874 C C . VAL A 1 110 ? -3.874 -0.700 -8.131 1.00 80.19 110 VAL A C 1
ATOM 876 O O . VAL A 1 110 ? -4.688 -0.419 -7.253 1.00 80.19 110 VAL A O 1
ATOM 879 N N . GLU A 1 111 ? -4.220 -1.386 -9.219 1.00 84.75 111 GLU A N 1
ATOM 880 C CA . GLU A 1 111 ? -5.577 -1.896 -9.439 1.00 84.75 111 GLU A CA 1
ATOM 881 C C . GLU A 1 111 ? -6.009 -2.898 -8.367 1.00 84.75 111 GLU A C 1
ATOM 883 O O . GLU A 1 111 ? -7.097 -2.755 -7.799 1.00 84.75 111 GLU A O 1
ATOM 888 N N . LEU A 1 112 ? -5.153 -3.871 -8.042 1.00 79.19 112 LEU A N 1
ATOM 889 C CA . LEU A 1 112 ? -5.396 -4.848 -6.976 1.00 79.19 112 LEU A CA 1
ATOM 890 C C . LEU A 1 112 ? -5.641 -4.146 -5.639 1.00 79.19 112 LEU A C 1
ATOM 892 O O . LEU A 1 112 ? -6.576 -4.478 -4.906 1.00 79.19 112 LEU A O 1
ATOM 896 N N . LEU A 1 113 ? -4.837 -3.133 -5.333 1.00 78.88 113 LEU A N 1
ATOM 897 C CA . LEU A 1 113 ? -4.952 -2.372 -4.100 1.00 78.88 113 LEU A CA 1
ATOM 898 C C . LEU A 1 113 ? -6.265 -1.584 -4.051 1.00 78.88 113 LEU A C 1
ATOM 900 O O . LEU A 1 113 ? -7.005 -1.695 -3.073 1.00 78.88 113 LEU A O 1
ATOM 904 N N . LEU A 1 114 ? -6.598 -0.853 -5.117 1.00 82.88 114 LEU A N 1
ATOM 905 C CA . LEU A 1 114 ? -7.841 -0.081 -5.221 1.00 82.88 114 LEU A CA 1
ATOM 906 C C . LEU A 1 114 ? -9.085 -0.976 -5.148 1.00 82.88 114 LEU A C 1
ATOM 908 O O . LEU A 1 114 ? -10.068 -0.615 -4.500 1.00 82.88 114 LEU A O 1
ATOM 912 N N . ARG A 1 115 ? -9.032 -2.176 -5.740 1.00 81.00 115 ARG A N 1
ATOM 913 C CA . ARG A 1 115 ? -10.115 -3.168 -5.658 1.00 81.00 115 ARG A CA 1
ATOM 914 C C . ARG A 1 115 ? -10.381 -3.609 -4.218 1.00 81.00 115 ARG A C 1
ATOM 916 O O . ARG A 1 115 ? -11.538 -3.797 -3.836 1.00 81.00 115 ARG A O 1
ATOM 923 N N . ASN A 1 116 ? -9.320 -3.763 -3.434 1.00 76.06 116 ASN A N 1
ATOM 924 C CA . ASN A 1 116 ? -9.387 -4.300 -2.082 1.00 76.06 116 ASN A CA 1
ATOM 925 C C . ASN A 1 116 ? -9.508 -3.230 -0.979 1.00 76.06 116 ASN A C 1
ATOM 927 O O . ASN A 1 116 ? -9.833 -3.556 0.164 1.00 76.06 116 ASN A O 1
ATOM 931 N N . THR A 1 117 ? -9.301 -1.948 -1.302 1.00 77.12 117 THR A N 1
ATOM 932 C CA . THR A 1 117 ? -9.344 -0.840 -0.331 1.00 77.12 117 THR A CA 1
ATOM 933 C C . THR A 1 117 ? -10.309 0.268 -0.742 1.00 77.12 117 THR A C 1
ATOM 935 O O . THR A 1 117 ? -9.963 1.231 -1.418 1.00 77.12 117 THR A O 1
ATOM 938 N N . ARG A 1 118 ? -11.558 0.172 -0.269 1.00 77.50 118 ARG A N 1
ATOM 939 C CA . ARG A 1 118 ? -12.624 1.140 -0.604 1.00 77.50 118 ARG A CA 1
ATOM 940 C C . ARG A 1 118 ? -12.509 2.489 0.111 1.00 77.50 118 ARG A C 1
ATOM 942 O O . ARG A 1 118 ? -13.172 3.442 -0.281 1.00 77.50 118 ARG A O 1
ATOM 949 N N . THR A 1 119 ? -11.726 2.569 1.183 1.00 83.88 119 THR A N 1
ATOM 950 C CA . THR A 1 119 ? -11.574 3.783 2.004 1.00 83.88 119 THR A CA 1
ATOM 951 C C . THR A 1 119 ? -10.406 4.664 1.574 1.00 83.88 119 THR A C 1
ATOM 953 O O . THR A 1 119 ? -10.212 5.736 2.156 1.00 83.88 119 THR A O 1
ATOM 956 N N . LEU A 1 120 ? -9.621 4.216 0.590 1.00 85.50 120 LEU A N 1
ATOM 957 C CA . LEU A 1 120 ? -8.405 4.891 0.173 1.00 85.50 120 LEU A CA 1
ATOM 958 C C . LEU A 1 120 ? -8.745 6.238 -0.472 1.00 85.50 120 LEU A C 1
ATOM 960 O O . LEU A 1 120 ? -9.497 6.307 -1.437 1.00 85.50 120 LEU A O 1
ATOM 964 N N . LYS A 1 121 ? -8.184 7.318 0.070 1.00 88.56 121 LYS A N 1
ATOM 965 C CA . LYS A 1 121 ? -8.330 8.682 -0.458 1.00 88.56 121 LYS A CA 1
ATOM 966 C C . LYS A 1 121 ? -7.100 9.115 -1.235 1.00 88.56 121 LYS A C 1
ATOM 968 O O . LYS A 1 121 ? -7.228 9.805 -2.244 1.00 88.56 121 LYS A O 1
ATOM 973 N N . THR A 1 122 ? -5.927 8.698 -0.762 1.00 88.88 122 THR A N 1
ATOM 974 C CA . THR A 1 122 ? -4.648 9.104 -1.336 1.00 88.88 122 THR A CA 1
ATOM 975 C C . THR A 1 122 ? -3.702 7.918 -1.444 1.00 88.88 122 THR A C 1
ATOM 977 O O . THR A 1 122 ? -3.444 7.232 -0.454 1.00 88.88 122 THR A O 1
ATOM 980 N N . LEU A 1 123 ? -3.139 7.732 -2.633 1.00 87.88 123 LEU A N 1
ATOM 981 C CA . LEU A 1 123 ? -2.063 6.797 -2.924 1.00 87.88 123 LEU A CA 1
ATOM 982 C C . LEU A 1 123 ? -0.827 7.584 -3.366 1.00 87.88 123 LEU A C 1
ATOM 984 O O . LEU A 1 123 ? -0.835 8.227 -4.411 1.00 87.88 123 LEU A O 1
ATOM 988 N N . ALA A 1 124 ? 0.242 7.537 -2.581 1.00 87.69 124 ALA A N 1
ATOM 989 C CA . ALA A 1 124 ? 1.531 8.106 -2.956 1.00 87.69 124 ALA A CA 1
ATOM 990 C C . ALA A 1 124 ? 2.465 6.989 -3.429 1.00 87.69 124 ALA A C 1
ATOM 992 O O . ALA A 1 124 ? 2.712 6.044 -2.686 1.00 87.69 124 ALA A O 1
ATOM 993 N N . ILE A 1 125 ? 3.005 7.097 -4.637 1.00 84.19 125 ILE A N 1
ATOM 994 C CA . ILE A 1 125 ? 3.989 6.159 -5.179 1.00 84.19 125 ILE A CA 1
ATOM 995 C C . ILE A 1 125 ? 5.337 6.867 -5.155 1.00 84.19 125 ILE A C 1
ATOM 997 O O . ILE A 1 125 ? 5.565 7.789 -5.931 1.00 84.19 125 ILE A O 1
ATOM 1001 N N . GLN A 1 126 ? 6.200 6.468 -4.226 1.00 81.31 126 GLN A N 1
ATOM 1002 C CA . GLN A 1 126 ? 7.545 7.005 -4.077 1.00 81.31 126 GLN A CA 1
ATOM 1003 C C . GLN A 1 126 ? 8.527 6.195 -4.923 1.00 81.31 126 GLN A C 1
ATOM 1005 O O . GLN A 1 126 ? 8.734 4.999 -4.683 1.00 81.31 126 GLN A O 1
ATOM 1010 N N . LEU A 1 127 ? 9.145 6.873 -5.879 1.00 77.06 127 LEU A N 1
ATOM 1011 C CA . LEU A 1 127 ? 9.994 6.332 -6.927 1.00 77.06 127 LEU A CA 1
ATOM 1012 C C . LEU A 1 127 ? 11.459 6.580 -6.555 1.00 77.06 127 LEU A C 1
ATOM 1014 O O . LEU A 1 127 ? 11.960 7.695 -6.648 1.00 77.06 127 LEU A O 1
ATOM 1018 N N . ARG A 1 128 ? 12.179 5.544 -6.102 1.00 69.69 128 ARG A N 1
ATOM 1019 C CA . ARG A 1 128 ? 13.595 5.693 -5.695 1.00 69.69 128 ARG A CA 1
ATOM 1020 C C . ARG A 1 128 ? 14.616 5.600 -6.843 1.00 69.69 128 ARG A C 1
ATOM 1022 O O . ARG A 1 128 ? 15.809 5.557 -6.556 1.00 69.69 128 ARG A O 1
ATOM 1029 N N . SER A 1 129 ? 14.209 5.514 -8.112 1.00 63.72 129 SER A N 1
ATOM 1030 C CA . SER A 1 129 ? 15.141 5.244 -9.222 1.00 63.72 129 SER A CA 1
ATOM 1031 C C . SER A 1 129 ? 15.079 6.237 -10.382 1.00 63.72 129 SER A C 1
ATOM 1033 O O . SER A 1 129 ? 14.113 6.979 -10.546 1.00 63.72 129 SER A O 1
ATOM 1035 N N . CYS A 1 130 ? 16.113 6.171 -11.227 1.00 55.56 130 CYS A N 1
ATOM 1036 C CA . CYS A 1 130 ? 16.218 6.858 -12.508 1.00 55.56 130 CYS A CA 1
ATOM 1037 C C . CYS A 1 130 ? 15.288 6.216 -13.554 1.00 55.56 130 CYS A C 1
ATOM 1039 O O . CYS A 1 130 ? 15.747 5.514 -14.464 1.00 55.56 130 CYS A O 1
ATOM 1041 N N . LEU A 1 131 ? 13.978 6.437 -13.424 1.00 61.34 131 LEU A N 1
ATOM 1042 C CA . LEU A 1 131 ? 13.066 6.262 -14.552 1.00 61.34 131 LEU A CA 1
ATOM 1043 C C . LEU A 1 131 ? 13.604 7.064 -15.743 1.00 61.34 131 LEU A C 1
ATOM 1045 O O . LEU A 1 131 ? 14.025 8.211 -15.585 1.00 61.34 131 LEU A O 1
ATOM 1049 N N . ASN A 1 132 ? 13.600 6.467 -16.934 1.00 68.94 132 ASN A N 1
ATOM 1050 C CA . ASN A 1 132 ? 13.688 7.284 -18.138 1.00 68.94 132 ASN A CA 1
ATOM 1051 C C . ASN A 1 132 ? 12.372 8.079 -18.280 1.00 68.94 132 ASN A C 1
ATOM 1053 O O . ASN A 1 132 ? 11.360 7.748 -17.656 1.00 68.94 132 ASN A O 1
ATOM 1057 N N . THR A 1 133 ? 12.389 9.139 -19.085 1.00 71.25 133 THR A N 1
ATOM 1058 C CA . THR A 1 133 ? 11.217 10.004 -19.291 1.00 71.25 133 THR A CA 1
ATOM 1059 C C . THR A 1 133 ? 9.994 9.209 -19.754 1.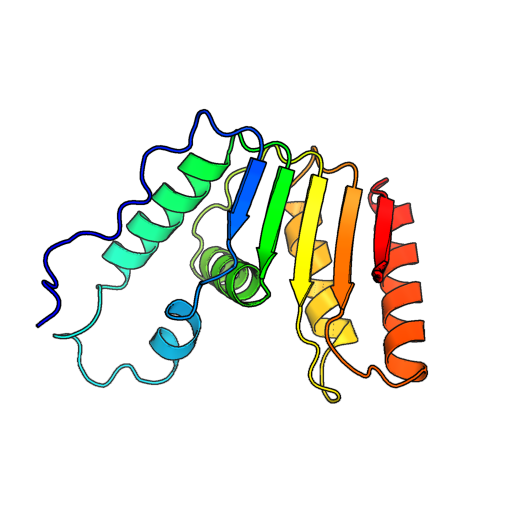00 71.25 133 THR A C 1
ATOM 1061 O O . THR A 1 133 ? 8.918 9.369 -19.194 1.00 71.25 133 THR A O 1
ATOM 1064 N N . SER A 1 134 ? 10.189 8.255 -20.670 1.00 77.06 134 SER A N 1
ATOM 1065 C CA . SER A 1 134 ? 9.121 7.399 -21.205 1.00 77.06 134 SER A CA 1
ATOM 1066 C C . SER A 1 134 ? 8.377 6.606 -20.123 1.00 77.06 134 SER A C 1
ATOM 1068 O O . SER A 1 134 ? 7.150 6.617 -20.090 1.00 77.06 134 SER A O 1
ATOM 1070 N N . ASN A 1 135 ? 9.096 5.941 -19.214 1.00 76.94 135 ASN A N 1
ATOM 1071 C CA . ASN A 1 135 ? 8.482 5.129 -18.164 1.00 76.94 135 ASN A CA 1
ATOM 1072 C C . ASN A 1 135 ? 7.739 6.002 -17.139 1.00 76.94 135 ASN A C 1
ATOM 1074 O O . ASN A 1 135 ? 6.740 5.566 -16.566 1.00 76.94 135 ASN A O 1
ATOM 1078 N N . TYR A 1 136 ? 8.236 7.216 -16.872 1.00 79.88 136 TYR A N 1
ATOM 1079 C CA . TYR A 1 136 ? 7.557 8.163 -15.986 1.00 79.88 136 TYR A CA 1
ATOM 1080 C C . TYR A 1 136 ? 6.264 8.687 -16.615 1.00 79.88 136 TYR A C 1
ATOM 1082 O O . TYR A 1 136 ? 5.238 8.744 -15.933 1.00 79.88 136 TYR A O 1
ATOM 1090 N N . ASP A 1 137 ? 6.295 9.031 -17.902 1.00 83.38 137 ASP A N 1
ATOM 1091 C CA . ASP A 1 137 ? 5.122 9.515 -18.631 1.00 83.38 137 ASP A CA 1
ATOM 1092 C C . ASP A 1 137 ? 4.030 8.442 -18.676 1.00 83.38 137 ASP A C 1
ATOM 1094 O O . ASP A 1 137 ? 2.874 8.719 -18.353 1.00 83.38 137 ASP A O 1
ATOM 1098 N N . GLU A 1 138 ? 4.398 7.196 -18.975 1.00 84.81 138 GLU A N 1
ATOM 1099 C CA . GLU A 1 138 ? 3.472 6.062 -18.984 1.00 84.81 138 GLU A CA 1
ATOM 1100 C C . GLU A 1 138 ? 2.843 5.817 -17.602 1.00 84.81 138 GLU A C 1
ATOM 1102 O O . GLU A 1 138 ? 1.617 5.766 -17.471 1.00 84.81 138 GLU A O 1
ATOM 1107 N N . LEU A 1 139 ? 3.660 5.768 -16.542 1.00 82.81 139 LEU A N 1
ATOM 1108 C CA . LEU A 1 139 ? 3.171 5.657 -15.163 1.00 82.81 139 LEU A CA 1
ATOM 1109 C C . LEU A 1 139 ? 2.271 6.828 -14.762 1.00 82.81 139 LEU A C 1
ATOM 1111 O O . LEU A 1 139 ? 1.299 6.630 -14.032 1.00 82.81 139 LEU A O 1
ATOM 1115 N N . SER A 1 140 ? 2.571 8.035 -15.238 1.00 85.50 140 SER A N 1
ATOM 1116 C CA . SER A 1 140 ? 1.753 9.224 -14.990 1.00 85.50 140 SER A CA 1
ATOM 1117 C C . SER A 1 140 ? 0.382 9.094 -15.647 1.00 85.50 140 SER A C 1
ATOM 1119 O O . SER A 1 140 ? -0.628 9.374 -15.001 1.00 85.50 140 SER A O 1
ATOM 1121 N N . GLN A 1 141 ? 0.317 8.603 -16.889 1.00 88.75 141 GLN A N 1
ATOM 1122 C CA . GLN A 1 141 ? -0.957 8.360 -17.577 1.00 88.75 141 GLN A CA 1
ATOM 1123 C C . GLN A 1 141 ? -1.784 7.265 -16.899 1.00 88.75 141 GLN A C 1
ATOM 1125 O O . GLN A 1 141 ? -2.996 7.421 -16.709 1.00 88.75 141 GLN A O 1
ATOM 1130 N N . ILE A 1 142 ? -1.136 6.181 -16.470 1.00 87.19 142 ILE A N 1
ATOM 1131 C CA . ILE A 1 142 ? -1.781 5.106 -15.708 1.00 87.19 142 ILE A CA 1
ATOM 1132 C C . ILE A 1 142 ? -2.325 5.652 -14.382 1.00 87.19 142 ILE A C 1
ATOM 1134 O O . ILE A 1 142 ? -3.500 5.453 -14.066 1.00 87.19 142 ILE A O 1
ATOM 1138 N N . ALA A 1 143 ? -1.505 6.389 -13.626 1.00 86.88 143 ALA A N 1
ATOM 1139 C CA . ALA A 1 143 ? -1.901 6.987 -12.355 1.00 86.88 143 ALA A CA 1
ATOM 1140 C C . ALA A 1 143 ? -3.088 7.948 -12.521 1.00 86.88 143 ALA A C 1
ATOM 1142 O O . ALA A 1 143 ? -4.035 7.882 -11.737 1.00 86.88 143 ALA A O 1
ATOM 1143 N N . LEU A 1 144 ? -3.088 8.787 -13.561 1.00 89.75 144 LEU A N 1
ATOM 1144 C CA . LEU A 1 144 ? -4.214 9.668 -13.885 1.00 89.75 144 LEU A CA 1
ATOM 1145 C C . LEU A 1 144 ? -5.483 8.869 -14.196 1.00 89.75 144 LEU A C 1
ATOM 1147 O O . LEU A 1 144 ? -6.543 9.138 -13.627 1.00 89.75 144 LEU A O 1
ATOM 1151 N N . THR A 1 145 ? -5.374 7.849 -15.046 1.00 91.19 145 THR A N 1
ATOM 1152 C CA . THR A 1 145 ? -6.511 7.007 -15.446 1.00 91.19 145 THR A CA 1
ATOM 1153 C C . THR A 1 145 ? -7.134 6.302 -14.240 1.00 91.19 145 THR A C 1
ATOM 1155 O O . THR A 1 145 ? -8.351 6.359 -14.033 1.00 91.19 145 THR A O 1
ATOM 1158 N N . LEU A 1 146 ? -6.305 5.680 -13.399 1.00 88.12 146 LEU A N 1
ATOM 1159 C CA . LEU A 1 146 ? -6.754 4.976 -12.197 1.00 88.12 146 LEU A CA 1
ATOM 1160 C C . LEU A 1 146 ? -7.299 5.936 -11.134 1.00 88.12 146 LEU A C 1
ATOM 1162 O O . LEU A 1 146 ? -8.292 5.603 -10.480 1.00 88.12 146 LEU A O 1
ATOM 1166 N N . SER A 1 147 ? -6.710 7.126 -11.007 1.00 89.12 147 SER A N 1
ATOM 1167 C CA . SER A 1 147 ? -7.178 8.198 -10.122 1.00 89.12 147 SER A CA 1
ATOM 1168 C C . SER A 1 147 ? -8.607 8.617 -10.470 1.00 89.12 147 SER A C 1
ATOM 1170 O O . SER A 1 147 ? -9.509 8.541 -9.628 1.00 89.12 147 SER A O 1
ATOM 1172 N N . HIS A 1 148 ? -8.852 8.952 -11.742 1.00 89.81 148 HIS A N 1
ATOM 1173 C CA . HIS A 1 148 ? -10.175 9.349 -12.224 1.00 89.81 148 HIS A CA 1
ATOM 1174 C C . HIS A 1 148 ? -11.207 8.224 -12.093 1.00 89.81 148 HIS A C 1
ATOM 1176 O O . HIS A 1 148 ? -12.316 8.463 -11.607 1.00 89.81 148 HIS A O 1
ATOM 1182 N N . LYS A 1 149 ? -10.841 6.995 -12.477 1.00 89.56 149 LYS A N 1
ATOM 1183 C CA . LYS A 1 149 ? -11.734 5.826 -12.426 1.00 89.56 149 LYS A CA 1
ATOM 1184 C C . LYS A 1 149 ? -12.181 5.493 -11.000 1.00 89.56 149 LYS A C 1
ATOM 1186 O O . LYS A 1 149 ? -13.341 5.143 -10.795 1.00 89.56 149 LYS A O 1
ATOM 1191 N N . ASN A 1 150 ? -11.280 5.606 -10.024 1.00 86.56 150 ASN A N 1
ATOM 1192 C CA . ASN A 1 150 ? -11.527 5.148 -8.653 1.00 86.56 150 ASN A CA 1
ATOM 1193 C C . ASN A 1 150 ? -11.819 6.283 -7.660 1.00 86.56 150 ASN A C 1
ATOM 1195 O O . ASN A 1 150 ? -12.112 6.003 -6.500 1.00 86.56 150 ASN A O 1
ATOM 1199 N N . LYS A 1 151 ? -11.783 7.552 -8.096 1.00 89.44 151 LYS A N 1
ATOM 1200 C CA . LYS A 1 151 ? -11.935 8.743 -7.235 1.00 89.44 151 LYS A CA 1
ATOM 1201 C C . LYS A 1 151 ? -10.913 8.777 -6.087 1.00 89.44 151 LYS A C 1
ATOM 1203 O O . LYS A 1 151 ? -11.234 9.196 -4.976 1.00 89.44 151 LYS A O 1
ATOM 1208 N N . VAL A 1 152 ? -9.684 8.345 -6.370 1.00 89.31 152 VAL A N 1
ATOM 1209 C CA . VAL A 1 152 ? -8.555 8.320 -5.425 1.00 89.31 152 VAL A CA 1
ATOM 1210 C C . VAL A 1 152 ? -7.468 9.248 -5.939 1.00 89.31 152 VAL A C 1
ATOM 1212 O O . VAL A 1 152 ? -7.111 9.174 -7.105 1.00 89.31 152 VAL A O 1
ATOM 1215 N N . SER A 1 153 ? -6.898 10.092 -5.082 1.00 90.75 153 SER A N 1
ATOM 1216 C CA . SER A 1 153 ? -5.759 10.932 -5.462 1.00 90.75 153 SER A CA 1
ATOM 1217 C C . SER A 1 153 ? -4.488 10.084 -5.549 1.00 90.75 153 SER A C 1
ATOM 1219 O O . SER A 1 153 ? -3.976 9.639 -4.521 1.00 90.75 153 SER A O 1
ATOM 1221 N N . ILE A 1 154 ? -3.988 9.833 -6.762 1.00 88.75 154 ILE A N 1
ATOM 1222 C CA . ILE A 1 154 ? -2.733 9.102 -6.992 1.00 88.75 154 ILE A CA 1
ATOM 1223 C C . ILE A 1 154 ? -1.628 10.106 -7.321 1.00 88.75 154 ILE A C 1
ATOM 1225 O O . ILE A 1 154 ? -1.754 10.882 -8.265 1.00 88.75 154 ILE A O 1
ATOM 1229 N N . VAL A 1 155 ? -0.549 10.096 -6.538 1.00 87.50 155 VAL A N 1
ATOM 1230 C CA . VAL A 1 155 ? 0.572 11.036 -6.661 1.00 87.50 155 VAL A CA 1
ATOM 1231 C C . VAL A 1 155 ? 1.872 10.263 -6.838 1.00 87.50 155 VAL A C 1
ATOM 1233 O O . VAL A 1 155 ? 2.200 9.413 -6.011 1.00 87.50 155 VAL A O 1
ATOM 1236 N N . LEU A 1 156 ? 2.632 10.590 -7.880 1.00 84.31 156 LEU A N 1
ATOM 1237 C CA . LEU A 1 156 ? 3.994 10.096 -8.086 1.00 84.31 156 LEU A CA 1
ATOM 1238 C C . LEU A 1 156 ? 4.985 11.048 -7.392 1.00 84.31 156 LEU A C 1
ATOM 1240 O O . LEU A 1 156 ? 4.864 12.264 -7.551 1.00 84.31 156 LEU A O 1
ATOM 1244 N N . LYS A 1 157 ? 5.919 10.517 -6.595 1.00 78.31 157 LYS A N 1
ATOM 1245 C CA . LYS A 1 157 ? 6.901 11.277 -5.798 1.00 78.31 157 LYS A CA 1
ATOM 1246 C C . LYS A 1 157 ? 8.321 10.777 -5.991 1.00 78.31 157 LYS A C 1
ATOM 1248 O O . LYS A 1 157 ? 8.490 9.544 -6.096 1.00 78.31 157 LYS A O 1
#

Radius of gyration: 16.5 Å; chains: 1; bounding box: 35×40×40 Å

Organism: Brassica napus (NCBI:txid3708)

Sequence (157 aa):
MIDSTQKYSLVDVSSLIEANIDTIYFLPRFWCTQDDSSKYPSKDDYQVMMQTMLENLQNVEKLTVVLSFLQMLSVAEFHGVPFPTLKVKTLTLKTTILQSAVPDLVALFVELLLRNTRTLKTLAIQLRSCLNTSNYDELSQIALTLSHKNKVSIVLK

pLDDT: mean 71.95, std 14.27, range [28.34, 91.19]